Protein AF-A0A1J3IYN7-F1 (afdb_monomer_lite)

InterPro domains:
  IPR004938 Xyloglucan fucosyltransferase [PF03254] (1-42)
  IPR004938 Xyloglucan fucosyltransferase [PTHR31889] (1-72)

pLDDT: mean 87.56, std 8.32, range [57.44, 95.0]

Secondary structure (DSSP, 8-state):
-GGGT--PEEEPPPBTTBPPSS-EEE-SSSPPPBSS--SB-SSS-B---GGGTSTTEE--TTSSS-SBEE-S--

Radius of gyration: 13.86 Å; chains: 1; bounding box: 29×30×36 Å

Sequence (74 aa):
HSLGGLKPWLLYQPNDHTAPDPPCVRSTSMDPCHLTPPSHGCDDDWGTNSGKVLPFVKHCEDRDNDGLKLFDEL

Organism: Noccaea caerulescens (NCBI:txid107243)

Foldseek 3Di:
DQVVQDFDWAAADDDPPDQDVVRTDTHQGSWDFAQDDAQDDPDPDGRDLPQPPDPQWHAGPRDDRGTITGGPDD

Structure (mmCIF, N/CA/C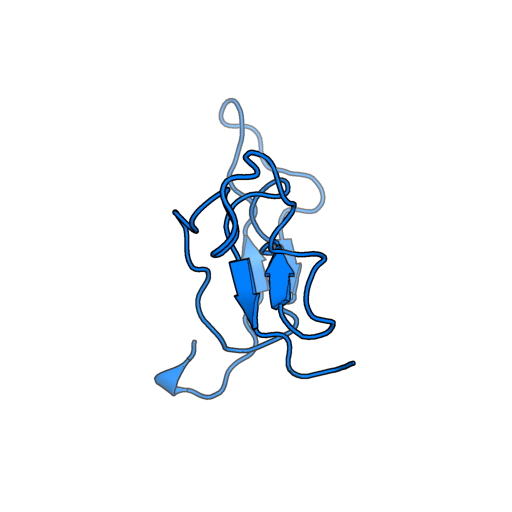/O backbone):
data_AF-A0A1J3IYN7-F1
#
_entry.id   AF-A0A1J3IYN7-F1
#
loop_
_atom_site.group_PDB
_atom_site.id
_atom_site.type_symbol
_atom_site.label_atom_id
_atom_site.label_alt_id
_atom_site.label_comp_id
_atom_site.label_asym_id
_atom_site.label_entity_id
_atom_site.label_seq_id
_atom_site.pdbx_PDB_ins_code
_atom_site.Cartn_x
_atom_site.Cartn_y
_atom_site.Cartn_z
_atom_site.occupancy
_atom_site.B_iso_or_equiv
_atom_site.auth_seq_id
_atom_site.auth_comp_id
_atom_site.auth_asym_id
_atom_site.auth_atom_id
_atom_site.pdbx_PDB_model_num
ATOM 1 N N . HIS A 1 1 ? -5.245 -11.690 6.873 1.00 82.06 1 HIS A N 1
ATOM 2 C CA . HIS A 1 1 ? -6.439 -11.449 6.026 1.00 82.06 1 HIS A CA 1
ATOM 3 C C . HIS A 1 1 ? -6.505 -12.445 4.872 1.00 82.06 1 HIS A C 1
ATOM 5 O O . HIS A 1 1 ? -7.545 -13.071 4.723 1.00 82.06 1 HIS A O 1
ATOM 11 N N . SER A 1 2 ? -5.399 -12.678 4.152 1.00 88.12 2 SER A N 1
ATOM 12 C CA . SER A 1 2 ? -5.348 -13.596 2.999 1.00 88.12 2 SER A CA 1
ATOM 13 C C . SER A 1 2 ? -5.886 -15.020 3.268 1.00 88.12 2 SER A C 1
ATOM 15 O O . SER A 1 2 ? -6.844 -15.423 2.623 1.00 88.12 2 SER A O 1
ATOM 17 N N . LEU A 1 3 ? -5.401 -15.748 4.288 1.00 94.25 3 LEU A N 1
ATOM 18 C CA . LEU A 1 3 ? -5.902 -17.110 4.590 1.00 94.25 3 LEU A CA 1
ATOM 19 C C . LEU A 1 3 ? -7.402 -17.183 4.939 1.00 94.25 3 LEU A C 1
ATOM 21 O O . LEU A 1 3 ? -8.003 -18.244 4.829 1.00 94.25 3 LEU A O 1
ATOM 25 N N . GLY A 1 4 ? -8.002 -16.074 5.375 1.00 94.38 4 GLY A N 1
ATOM 26 C CA . GLY A 1 4 ? -9.430 -15.997 5.683 1.00 94.38 4 GLY A CA 1
ATOM 27 C C . GLY A 1 4 ? -10.289 -15.494 4.522 1.00 94.38 4 GLY A C 1
ATOM 28 O O . GLY A 1 4 ? -11.487 -15.319 4.715 1.00 94.38 4 G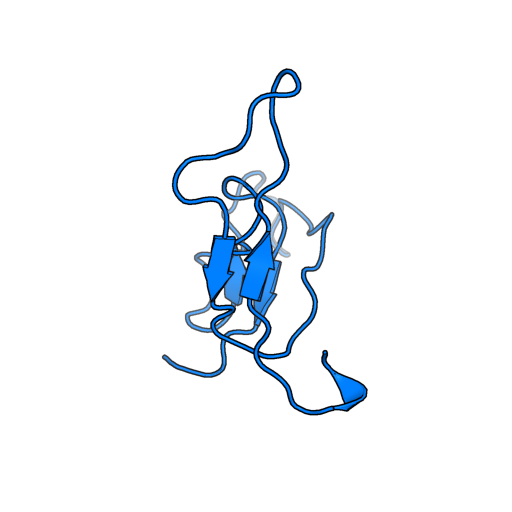LY A O 1
ATOM 29 N N . GLY A 1 5 ? -9.696 -15.189 3.362 1.00 92.56 5 GLY A N 1
ATOM 30 C CA . GLY A 1 5 ? -10.415 -14.597 2.230 1.00 92.56 5 GLY A CA 1
ATOM 31 C C . GLY A 1 5 ? -11.008 -13.215 2.529 1.00 92.56 5 GLY A C 1
ATOM 32 O O . GLY A 1 5 ? -12.035 -12.842 1.970 1.00 92.56 5 GLY A O 1
ATOM 33 N N . LEU A 1 6 ? -10.415 -12.470 3.469 1.00 94.12 6 LEU A N 1
ATOM 34 C CA . LEU A 1 6 ? -10.970 -11.204 3.951 1.00 94.12 6 LEU A CA 1
ATOM 35 C C . LEU A 1 6 ? -10.324 -10.010 3.247 1.00 94.12 6 LEU A C 1
ATOM 37 O O . LEU A 1 6 ? -9.099 -9.945 3.153 1.00 94.12 6 LEU A O 1
ATOM 41 N N . LYS A 1 7 ? -11.147 -9.023 2.874 1.00 94.31 7 LYS A N 1
ATOM 42 C CA . LYS A 1 7 ? -10.724 -7.670 2.474 1.00 94.31 7 LYS A CA 1
ATOM 43 C C . LYS A 1 7 ? -10.703 -6.758 3.711 1.00 94.31 7 LYS A C 1
ATOM 45 O O . LYS A 1 7 ? -11.777 -6.313 4.133 1.00 94.31 7 LYS A O 1
ATOM 50 N N . PRO A 1 8 ? -9.540 -6.548 4.358 1.00 94.25 8 PRO A N 1
ATOM 51 C CA . PRO A 1 8 ? -9.465 -5.845 5.637 1.00 94.25 8 PRO A CA 1
ATOM 52 C C . PRO A 1 8 ? -9.710 -4.339 5.494 1.00 94.25 8 PRO A C 1
ATOM 54 O O . PRO A 1 8 ? -9.587 -3.771 4.411 1.00 94.25 8 PRO A O 1
ATOM 57 N N . TRP A 1 9 ? -9.989 -3.690 6.622 1.00 94.88 9 TRP A N 1
ATOM 58 C CA . TRP A 1 9 ? -9.745 -2.259 6.788 1.00 94.88 9 TRP A CA 1
ATOM 59 C C . TRP A 1 9 ? -8.291 -2.068 7.222 1.00 94.88 9 TRP A C 1
ATOM 61 O O . TRP A 1 9 ? -7.869 -2.642 8.227 1.00 94.88 9 TRP A O 1
ATOM 71 N N . LEU A 1 10 ? -7.528 -1.317 6.436 1.00 93.69 10 LEU A N 1
ATOM 72 C CA . LEU A 1 10 ? -6.118 -1.022 6.652 1.00 93.69 10 LEU A CA 1
ATOM 73 C C . LEU A 1 10 ? -6.007 0.311 7.385 1.00 93.69 10 LEU A C 1
ATOM 75 O O . L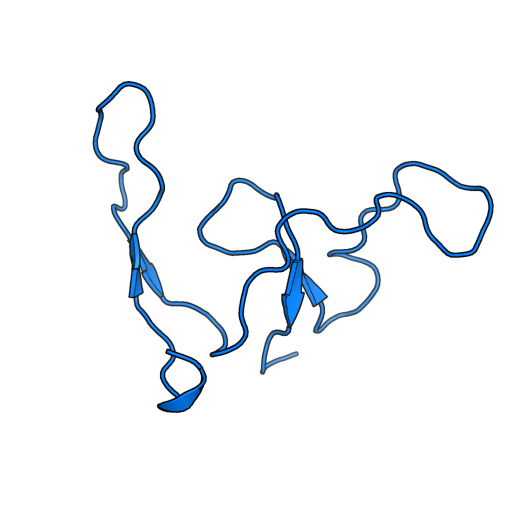EU A 1 10 ? -6.580 1.301 6.939 1.00 93.69 10 LEU A O 1
ATOM 79 N N . LEU A 1 11 ? -5.300 0.330 8.511 1.00 93.69 11 LEU A N 1
ATOM 80 C CA . LEU A 1 11 ? -4.957 1.573 9.196 1.00 93.69 11 LEU A CA 1
ATOM 81 C C . LEU A 1 11 ? -3.786 2.225 8.466 1.00 93.69 11 LEU A C 1
ATOM 83 O O . LEU A 1 11 ? -2.785 1.556 8.210 1.00 93.69 11 LEU A O 1
ATOM 87 N N . TYR A 1 12 ? -3.900 3.516 8.173 1.00 91.75 12 TYR A N 1
ATOM 88 C CA . TYR A 1 12 ? -2.782 4.270 7.619 1.00 91.75 12 TYR A CA 1
ATOM 89 C C . TYR A 1 12 ? -1.649 4.384 8.637 1.00 91.75 12 TYR A C 1
ATOM 91 O O . TYR A 1 12 ? -1.883 4.490 9.845 1.00 91.75 12 TYR A O 1
ATOM 99 N N . GLN A 1 13 ? -0.411 4.383 8.144 1.00 89.25 13 GLN A N 1
ATOM 100 C CA . GLN A 1 13 ? 0.751 4.620 8.989 1.00 89.25 13 GLN A CA 1
ATOM 101 C C . GLN A 1 13 ? 0.700 6.051 9.565 1.00 89.25 13 GLN A C 1
ATOM 103 O O . GLN A 1 13 ? 0.606 7.008 8.797 1.00 89.25 13 GLN A O 1
ATOM 108 N N . PRO A 1 14 ? 0.774 6.232 10.898 1.00 91.12 14 PRO A N 1
ATOM 109 C CA . PRO A 1 14 ? 0.874 7.559 11.495 1.00 91.12 14 PRO A CA 1
ATOM 110 C C . PRO A 1 14 ? 2.197 8.238 11.128 1.00 91.12 14 PRO A C 1
ATOM 112 O O . PRO A 1 14 ? 3.262 7.633 11.272 1.00 91.12 14 PRO A O 1
ATOM 115 N N . ASN A 1 15 ? 2.129 9.511 10.743 1.00 89.56 15 ASN A N 1
ATOM 116 C CA . ASN A 1 15 ? 3.292 10.383 10.569 1.00 89.56 15 ASN A CA 1
ATOM 117 C C . ASN A 1 15 ? 3.387 11.330 11.772 1.00 89.56 15 ASN A C 1
ATOM 119 O O . ASN A 1 15 ? 2.366 11.820 12.252 1.00 89.56 15 ASN A O 1
ATOM 123 N N . ASP A 1 16 ? 4.595 11.540 12.303 1.00 93.56 16 ASP A N 1
ATOM 124 C CA . ASP A 1 16 ? 4.855 12.431 13.449 1.00 93.56 16 ASP A CA 1
ATOM 125 C C . ASP A 1 16 ? 3.924 12.193 14.654 1.00 93.56 16 ASP A C 1
ATOM 127 O O . ASP A 1 16 ? 3.428 13.122 15.292 1.00 93.56 16 ASP A O 1
ATOM 131 N N . HIS A 1 17 ? 3.645 10.915 14.940 1.00 92.56 17 HIS A N 1
ATOM 132 C CA . HIS A 1 17 ? 2.743 10.463 16.011 1.00 92.56 17 HIS A CA 1
ATOM 133 C C . HIS A 1 17 ? 1.322 11.054 15.932 1.00 92.56 17 HIS A C 1
ATOM 135 O O . HIS A 1 17 ? 0.587 11.055 16.921 1.00 92.56 17 HIS A O 1
ATOM 141 N N . THR A 1 18 ? 0.920 11.530 14.756 1.00 95.00 18 THR A N 1
ATOM 142 C CA . THR A 1 18 ? -0.397 12.107 14.500 1.00 95.00 18 THR A CA 1
ATOM 143 C C . THR A 1 18 ? -1.250 11.099 13.738 1.00 95.00 18 THR A C 1
ATOM 145 O O . THR A 1 18 ? -0.788 10.467 12.786 1.00 95.00 18 THR A O 1
ATOM 148 N N . ALA A 1 19 ? -2.496 10.914 14.180 1.00 92.81 19 ALA A N 1
ATOM 149 C CA . ALA A 1 19 ? -3.435 10.018 13.515 1.00 92.81 19 ALA A CA 1
ATOM 150 C C . ALA A 1 19 ? -3.795 10.567 12.119 1.00 92.81 19 ALA A C 1
ATOM 152 O O . ALA A 1 19 ? -4.184 11.734 12.029 1.00 92.81 19 ALA A O 1
ATOM 153 N N . PRO A 1 20 ? -3.689 9.757 11.050 1.00 92.00 20 PRO A N 1
ATOM 154 C CA . PRO A 1 20 ? -4.138 10.153 9.717 1.00 92.00 20 PRO A CA 1
ATOM 155 C C . PRO A 1 20 ? -5.650 10.421 9.677 1.00 92.00 20 PRO A C 1
ATOM 157 O O . PRO A 1 20 ? -6.409 9.809 10.433 1.00 92.00 20 PRO A O 1
ATOM 160 N N . ASP A 1 21 ? -6.086 11.303 8.775 1.00 93.00 21 ASP A N 1
ATOM 161 C CA . ASP A 1 21 ? -7.501 11.563 8.486 1.00 93.00 21 ASP A CA 1
ATOM 162 C C . ASP A 1 21 ? -7.762 11.408 6.972 1.00 93.00 21 ASP A C 1
ATOM 164 O O . ASP A 1 21 ? -7.266 12.223 6.189 1.00 93.00 21 ASP A O 1
ATOM 168 N N . PRO A 1 22 ? -8.490 10.364 6.525 1.00 93.50 22 PRO A N 1
ATOM 169 C CA . PRO A 1 22 ? -9.121 9.319 7.335 1.00 93.50 22 PRO A CA 1
ATOM 170 C C . PRO A 1 22 ? -8.094 8.367 7.984 1.00 93.50 22 PRO A C 1
ATOM 172 O O . PRO A 1 22 ? -7.012 8.163 7.439 1.00 93.50 22 PRO A O 1
ATOM 175 N N . PRO A 1 23 ? -8.424 7.715 9.116 1.00 93.25 23 PRO A N 1
ATOM 176 C CA . PRO A 1 23 ? -7.486 6.834 9.823 1.00 93.25 23 PRO A CA 1
ATOM 177 C C . PRO A 1 23 ? -7.305 5.470 9.149 1.00 93.25 23 PRO A C 1
ATOM 179 O O . PRO A 1 23 ? -6.343 4.755 9.433 1.00 93.25 23 PRO A O 1
ATOM 182 N N . CYS A 1 24 ? -8.241 5.070 8.289 1.00 94.31 24 CYS A N 1
ATOM 183 C CA . CYS A 1 24 ? -8.212 3.780 7.623 1.00 94.31 24 CYS A CA 1
ATOM 184 C C . CYS A 1 24 ? -8.880 3.810 6.250 1.00 94.31 24 CYS A C 1
ATOM 186 O O . CYS A 1 24 ? -9.694 4.682 5.941 1.00 94.31 24 CYS A O 1
ATOM 188 N N . VAL A 1 25 ? -8.556 2.802 5.449 1.00 93.38 25 VAL A N 1
ATOM 189 C CA . VAL A 1 25 ? -9.105 2.571 4.113 1.00 93.38 25 VAL A CA 1
ATOM 190 C C . VAL A 1 25 ? -9.477 1.103 3.960 1.00 93.38 25 VAL A C 1
ATOM 192 O O . VAL A 1 25 ? -8.855 0.222 4.555 1.00 93.38 25 VAL A O 1
ATOM 195 N N . ARG A 1 26 ? -10.521 0.802 3.187 1.00 93.81 26 ARG A N 1
ATOM 196 C CA . ARG A 1 26 ? -10.873 -0.590 2.897 1.00 93.81 26 ARG A CA 1
ATOM 197 C C . ARG A 1 26 ? -9.989 -1.117 1.774 1.00 93.81 26 ARG A C 1
ATOM 199 O O . ARG A 1 26 ? -9.938 -0.516 0.709 1.00 93.81 26 ARG A O 1
ATOM 206 N N . SER A 1 27 ? -9.341 -2.256 2.005 1.00 93.56 27 SER A N 1
ATOM 207 C CA . SER A 1 27 ? -8.532 -2.934 0.992 1.00 93.56 27 SER A CA 1
ATOM 208 C C . SER A 1 27 ? -9.397 -3.396 -0.179 1.00 93.56 27 SER A C 1
ATOM 210 O O . SER A 1 27 ? -10.456 -4.002 0.023 1.00 93.56 27 SER A O 1
ATOM 212 N N . THR A 1 28 ? -8.918 -3.162 -1.398 1.00 92.31 28 THR A N 1
ATOM 213 C CA . THR A 1 28 ? -9.607 -3.524 -2.645 1.00 92.31 28 THR A CA 1
ATOM 214 C C . THR A 1 28 ? -9.568 -5.029 -2.904 1.00 92.31 28 THR A C 1
ATOM 216 O O . THR A 1 28 ? -10.510 -5.594 -3.457 1.00 92.31 28 THR A O 1
ATOM 219 N N . SER A 1 29 ? -8.513 -5.699 -2.442 1.00 93.81 29 SER A N 1
ATOM 220 C CA . SER A 1 29 ? -8.296 -7.145 -2.557 1.00 93.81 29 SER A CA 1
ATOM 221 C C . SER A 1 29 ? -7.818 -7.755 -1.238 1.00 93.81 29 SER A C 1
ATOM 223 O O . SER A 1 29 ? -7.546 -7.051 -0.260 1.00 93.81 29 SER A O 1
ATOM 225 N N . MET A 1 30 ? -7.750 -9.084 -1.189 1.00 94.25 30 MET A N 1
ATOM 226 C CA . MET A 1 30 ? -7.208 -9.829 -0.042 1.00 94.25 30 MET A CA 1
ATOM 227 C C . MET A 1 30 ? -5.689 -10.053 -0.115 1.00 94.25 30 MET A C 1
ATOM 229 O O . MET A 1 30 ? -5.103 -10.564 0.849 1.00 94.25 30 MET A O 1
ATOM 233 N N . ASP A 1 31 ? -5.072 -9.708 -1.247 1.00 93.31 31 ASP A N 1
ATOM 234 C CA . ASP A 1 31 ? -3.656 -9.938 -1.509 1.00 93.31 31 ASP A CA 1
ATOM 235 C C . ASP A 1 31 ? -2.744 -9.098 -0.601 1.00 93.31 31 ASP A C 1
ATOM 237 O O . ASP A 1 31 ? -3.118 -8.012 -0.152 1.00 93.31 31 ASP A O 1
ATOM 241 N N . PRO A 1 32 ? -1.540 -9.594 -0.278 1.00 92.50 32 PRO A N 1
ATOM 242 C CA . PRO A 1 32 ? -0.555 -8.824 0.469 1.00 92.50 32 PRO A CA 1
ATOM 243 C C . PRO A 1 32 ? 0.115 -7.750 -0.404 1.00 92.50 32 PRO A C 1
ATOM 245 O O . PRO A 1 32 ? 0.266 -7.915 -1.614 1.00 92.50 32 PRO A O 1
ATOM 248 N N . CYS A 1 33 ? 0.589 -6.675 0.230 1.00 92.62 33 CYS A N 1
ATOM 249 C CA . CYS A 1 33 ? 1.441 -5.679 -0.417 1.00 92.62 33 CYS A CA 1
ATOM 250 C C . CYS A 1 33 ? 2.882 -6.202 -0.562 1.00 92.62 33 CYS A C 1
ATOM 252 O O . CYS A 1 33 ? 3.518 -6.583 0.423 1.00 92.62 33 CYS A O 1
ATOM 254 N N . HIS A 1 34 ? 3.425 -6.187 -1.778 1.00 93.19 34 HIS A N 1
ATOM 255 C CA . HIS A 1 34 ? 4.847 -6.386 -2.035 1.00 93.19 34 HIS A CA 1
ATOM 256 C C . HIS A 1 34 ? 5.583 -5.068 -1.779 1.00 93.19 34 HIS A C 1
ATOM 258 O O . HIS A 1 34 ? 5.519 -4.158 -2.599 1.00 93.19 34 HIS A O 1
ATOM 264 N N . LEU A 1 35 ? 6.262 -4.969 -0.633 1.00 90.75 35 LEU A N 1
ATOM 265 C CA . LEU A 1 35 ? 6.819 -3.710 -0.116 1.00 90.75 35 LEU A CA 1
ATOM 266 C C . LEU A 1 35 ? 8.016 -3.160 -0.902 1.00 90.75 35 LEU A C 1
ATOM 268 O O . LEU A 1 35 ? 8.234 -1.958 -0.897 1.00 90.75 35 LEU A O 1
ATOM 272 N N . THR A 1 36 ? 8.806 -4.016 -1.551 1.00 89.38 36 THR A N 1
ATOM 273 C CA . THR A 1 36 ? 10.035 -3.611 -2.258 1.00 89.38 36 THR A CA 1
ATOM 274 C C . THR A 1 36 ? 10.036 -4.134 -3.694 1.00 89.38 36 THR A C 1
ATOM 276 O O . THR A 1 36 ? 10.862 -4.983 -4.045 1.00 89.38 36 THR A O 1
ATOM 279 N N . PRO A 1 37 ? 9.081 -3.689 -4.527 1.00 87.06 37 PRO A N 1
ATOM 280 C CA . PRO A 1 37 ? 8.999 -4.112 -5.911 1.00 87.06 37 PRO A CA 1
ATOM 281 C 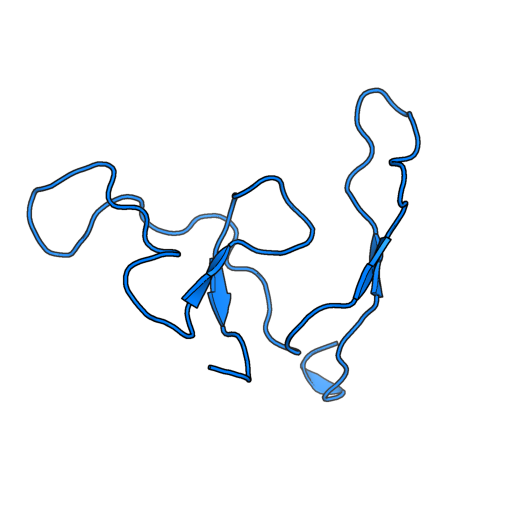C . PRO A 1 37 ? 10.164 -3.513 -6.715 1.00 87.06 37 PRO A C 1
ATOM 283 O O . PRO A 1 37 ? 10.626 -2.409 -6.411 1.00 87.06 37 PRO A O 1
ATOM 286 N N . PRO A 1 38 ? 10.640 -4.201 -7.763 1.00 82.06 38 PRO A N 1
ATOM 287 C CA . PRO A 1 38 ? 11.622 -3.625 -8.668 1.00 82.06 38 PRO A CA 1
ATOM 288 C C . PRO A 1 38 ? 11.050 -2.383 -9.372 1.00 82.06 38 PRO A C 1
ATOM 290 O O . PRO A 1 38 ? 9.889 -2.351 -9.789 1.00 82.06 38 PRO A O 1
ATOM 293 N N . SER A 1 39 ? 11.895 -1.361 -9.504 1.00 76.38 39 SER A N 1
ATOM 294 C CA . SER A 1 39 ? 11.602 -0.081 -10.167 1.00 76.38 39 SER A CA 1
ATOM 295 C C . SER A 1 39 ? 12.011 -0.042 -11.647 1.00 76.38 39 SER A C 1
ATOM 297 O O . SER A 1 39 ? 12.003 1.022 -12.269 1.00 76.38 39 SER A O 1
ATOM 299 N N . HIS A 1 40 ? 12.391 -1.191 -12.203 1.00 77.06 40 HIS A N 1
ATOM 300 C CA . HIS A 1 40 ? 12.792 -1.373 -13.594 1.00 77.06 40 HIS A CA 1
ATOM 301 C C . HIS A 1 40 ? 11.962 -2.488 -14.232 1.00 77.06 40 HIS A C 1
ATOM 303 O O . HIS A 1 40 ? 11.523 -3.425 -13.555 1.00 77.06 40 HIS A O 1
ATOM 309 N N . GLY A 1 41 ? 11.732 -2.350 -15.537 1.00 73.75 41 GLY A N 1
ATOM 310 C CA . GLY A 1 41 ? 11.186 -3.424 -16.358 1.00 73.75 41 GLY A CA 1
ATOM 311 C C . GLY A 1 41 ? 12.242 -4.490 -16.660 1.00 73.75 41 GLY A C 1
ATOM 312 O O . GLY A 1 41 ? 13.340 -4.481 -16.113 1.00 73.75 41 GLY A O 1
ATOM 313 N N . CYS A 1 42 ? 11.911 -5.425 -17.550 1.00 79.25 42 CYS A N 1
ATOM 314 C CA . CYS A 1 42 ? 12.910 -6.345 -18.100 1.00 79.25 42 CYS A CA 1
ATOM 315 C C . CYS A 1 42 ? 13.856 -5.653 -19.099 1.00 79.25 42 CYS A C 1
ATOM 317 O O . CYS A 1 42 ? 14.946 -6.161 -19.345 1.00 79.25 42 CYS A O 1
ATOM 319 N N . ASP A 1 43 ? 13.431 -4.521 -19.665 1.00 77.00 43 ASP A N 1
ATOM 320 C CA . ASP A 1 43 ? 14.260 -3.637 -20.480 1.00 77.00 43 ASP A CA 1
ATOM 321 C C . ASP A 1 43 ? 15.133 -2.736 -19.590 1.00 77.00 43 ASP A C 1
ATOM 323 O O . ASP A 1 43 ? 14.812 -2.498 -18.426 1.00 77.00 43 ASP A O 1
ATOM 327 N N . ASP A 1 44 ? 16.215 -2.194 -20.151 1.00 68.44 44 ASP A N 1
ATOM 328 C CA . ASP A 1 44 ? 17.232 -1.390 -19.446 1.00 68.44 44 ASP A CA 1
ATOM 329 C C . ASP A 1 44 ? 16.754 0.041 -19.088 1.00 68.44 44 ASP A C 1
ATOM 331 O O . ASP A 1 44 ? 17.550 0.974 -18.989 1.00 68.44 44 ASP A O 1
ATOM 335 N N . ASP A 1 45 ? 15.437 0.236 -18.936 1.00 73.31 45 ASP A N 1
ATOM 336 C CA . ASP A 1 45 ? 14.821 1.519 -18.595 1.00 73.31 45 ASP A CA 1
ATOM 337 C C . ASP A 1 45 ? 14.431 1.570 -17.112 1.00 73.31 45 ASP A C 1
ATOM 339 O O . ASP A 1 45 ? 13.648 0.764 -16.588 1.00 73.31 45 ASP A O 1
ATOM 343 N N . TRP A 1 46 ? 15.002 2.551 -16.419 1.00 69.38 46 TRP A N 1
ATOM 344 C CA . TRP A 1 46 ? 14.850 2.735 -14.984 1.00 69.38 46 TRP A CA 1
ATOM 345 C C . TRP A 1 46 ? 13.755 3.759 -14.689 1.00 69.38 46 TRP A C 1
ATOM 347 O O . TRP A 1 46 ? 13.676 4.802 -15.332 1.00 69.38 46 TRP A O 1
ATOM 357 N N . GLY A 1 47 ? 12.936 3.515 -13.661 1.00 70.50 47 GLY A N 1
ATOM 358 C CA . GLY A 1 47 ? 11.885 4.458 -13.252 1.00 70.50 47 GLY A CA 1
ATOM 359 C C . GLY A 1 47 ? 10.520 4.207 -13.895 1.00 70.50 47 GLY A C 1
ATOM 360 O O . GLY A 1 47 ? 9.639 5.067 -13.832 1.00 70.50 47 GLY A O 1
ATOM 361 N N . THR A 1 48 ? 10.306 3.018 -14.462 1.00 78.12 48 THR A N 1
ATOM 362 C CA . THR A 1 48 ? 8.972 2.585 -14.889 1.00 78.12 48 THR A CA 1
ATOM 363 C C . THR A 1 48 ? 8.056 2.461 -13.669 1.00 78.12 48 THR A C 1
ATOM 365 O O . THR A 1 48 ? 8.380 1.783 -12.694 1.00 78.12 48 THR A O 1
ATOM 368 N N . ASN A 1 49 ? 6.876 3.091 -13.711 1.00 83.88 49 ASN A N 1
ATOM 369 C CA . ASN A 1 49 ? 5.864 2.883 -12.677 1.00 83.88 49 ASN A CA 1
ATOM 370 C C . ASN A 1 49 ? 5.187 1.519 -12.885 1.00 83.88 49 ASN A C 1
ATOM 372 O O . ASN A 1 49 ? 4.203 1.396 -13.620 1.00 83.88 49 ASN A O 1
ATOM 376 N N . SER A 1 50 ? 5.705 0.507 -12.194 1.00 84.88 50 SER A N 1
ATOM 377 C CA . SER A 1 50 ? 5.210 -0.872 -12.219 1.00 84.88 50 SER A CA 1
ATOM 378 C C . SER A 1 50 ? 3.725 -1.009 -11.836 1.00 84.88 50 SER A C 1
ATOM 380 O O . SER A 1 50 ? 3.053 -1.917 -12.317 1.00 84.88 50 SER A O 1
ATOM 382 N N . GLY A 1 51 ? 3.170 -0.077 -11.050 1.00 86.88 51 GLY A N 1
ATOM 383 C CA . GLY A 1 51 ? 1.745 -0.022 -10.684 1.00 86.88 51 GLY A CA 1
ATOM 384 C C . GLY A 1 51 ? 0.824 0.554 -11.766 1.00 86.88 51 GLY A C 1
ATOM 385 O O . GLY A 1 51 ? -0.375 0.726 -11.540 1.00 86.88 51 GLY A O 1
ATOM 386 N N . LYS A 1 52 ? 1.372 0.898 -12.937 1.00 87.06 52 LYS A N 1
ATOM 387 C CA . LYS A 1 52 ? 0.622 1.383 -14.107 1.00 87.06 52 LYS A CA 1
ATOM 388 C C . LYS A 1 52 ? 0.788 0.502 -15.346 1.00 87.06 52 LYS A C 1
ATOM 390 O O . LYS A 1 52 ? 0.118 0.756 -16.341 1.00 87.06 52 LYS A O 1
ATOM 395 N N . VAL A 1 53 ? 1.652 -0.514 -15.293 1.00 87.00 53 VAL A N 1
ATOM 396 C CA . VAL A 1 53 ? 1.935 -1.396 -16.439 1.00 87.00 53 VAL A CA 1
ATOM 397 C C . VAL A 1 53 ? 0.756 -2.323 -16.723 1.00 87.00 53 VAL A C 1
ATOM 399 O O . VAL A 1 53 ? 0.356 -2.489 -17.872 1.00 87.00 53 VAL A O 1
ATOM 402 N N . LEU A 1 54 ? 0.184 -2.913 -15.673 1.00 88.50 54 LEU A N 1
ATOM 403 C CA . LEU A 1 54 ? -0.934 -3.844 -15.773 1.00 88.50 54 LEU A CA 1
ATOM 404 C C . LEU A 1 54 ? -2.153 -3.279 -15.039 1.00 88.50 54 LEU A C 1
ATOM 406 O O . LEU A 1 54 ? -2.005 -2.633 -14.002 1.00 88.50 54 LEU A O 1
ATOM 410 N N . PRO A 1 55 ? -3.375 -3.531 -15.533 1.00 90.56 55 PRO A N 1
ATOM 411 C CA . PRO A 1 55 ? -4.580 -2.978 -14.924 1.00 90.56 55 PRO A CA 1
ATOM 412 C C . PRO A 1 55 ? -4.832 -3.514 -13.507 1.00 90.56 55 PRO A C 1
ATOM 414 O O . PRO A 1 55 ? -5.278 -2.754 -12.656 1.00 90.56 55 PRO A O 1
ATOM 417 N N . PHE A 1 56 ? -4.476 -4.772 -13.240 1.00 92.12 56 PHE A N 1
ATOM 418 C CA . PHE A 1 56 ? -4.679 -5.450 -11.954 1.00 92.12 56 PHE A CA 1
ATOM 419 C C . PHE A 1 56 ? -3.486 -5.336 -10.992 1.00 92.12 56 PHE A C 1
ATOM 421 O O . PHE A 1 56 ? -3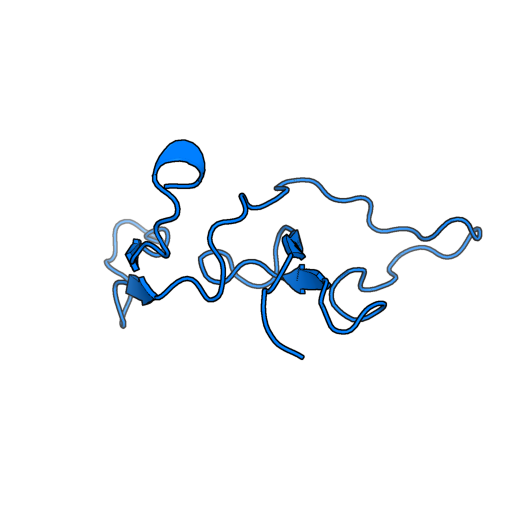.549 -5.870 -9.891 1.00 92.12 56 PHE A O 1
ATOM 428 N N . VAL A 1 57 ? -2.396 -4.667 -11.383 1.00 92.12 57 VAL A N 1
ATOM 429 C CA . VAL A 1 57 ? -1.257 -4.384 -10.497 1.00 92.12 57 VAL A CA 1
ATOM 430 C C . VAL A 1 57 ? -1.302 -2.907 -10.151 1.00 92.12 57 VAL A C 1
ATOM 432 O O . VAL A 1 57 ? -1.096 -2.067 -11.023 1.00 92.12 57 VAL A O 1
ATOM 435 N N . LYS A 1 58 ? -1.576 -2.584 -8.889 1.00 92.12 58 LYS A N 1
ATOM 436 C CA . LYS A 1 58 ? -1.663 -1.203 -8.399 1.00 92.12 58 LYS A CA 1
ATOM 437 C C . LYS A 1 58 ? -0.748 -1.004 -7.201 1.00 92.12 58 LYS A C 1
ATOM 439 O O . LYS A 1 58 ? -0.310 -1.968 -6.575 1.00 92.12 58 LYS A O 1
ATOM 444 N N . HIS A 1 59 ? -0.473 0.253 -6.873 1.00 92.81 59 HIS A N 1
ATOM 445 C CA . HIS A 1 59 ? 0.133 0.587 -5.589 1.00 92.81 59 HIS A CA 1
ATOM 446 C C . HIS A 1 59 ? -0.799 0.214 -4.431 1.00 92.81 59 HIS A C 1
ATOM 448 O O . HIS A 1 59 ? -2.021 0.164 -4.591 1.00 92.81 59 HIS A O 1
ATOM 454 N N . CYS A 1 60 ? -0.203 -0.078 -3.279 1.00 93.00 60 CYS A N 1
ATOM 455 C CA . CYS A 1 60 ? -0.933 -0.455 -2.075 1.00 93.00 60 CYS A CA 1
ATOM 456 C C . CYS A 1 60 ? -1.697 0.750 -1.504 1.00 93.00 60 CYS A C 1
ATOM 458 O O . CYS A 1 60 ? -1.262 1.890 -1.641 1.00 93.00 60 CYS A O 1
ATOM 460 N N . GLU A 1 61 ? -2.853 0.513 -0.886 1.00 92.31 61 GLU A N 1
ATOM 461 C CA . GLU A 1 61 ? -3.751 1.577 -0.425 1.00 92.31 61 GLU A CA 1
ATOM 462 C C . GLU A 1 61 ? -3.291 2.224 0.879 1.00 92.31 61 GLU A C 1
ATOM 464 O O . GLU A 1 61 ? -3.701 3.345 1.154 1.00 92.31 61 GLU A O 1
ATOM 469 N N . ASP A 1 62 ? -2.493 1.521 1.685 1.00 86.62 62 ASP A N 1
ATOM 470 C CA . ASP A 1 62 ? -2.067 1.901 3.036 1.00 86.62 62 ASP A CA 1
ATOM 471 C C . ASP A 1 62 ? -0.728 2.649 3.083 1.00 86.62 62 ASP A C 1
ATOM 473 O O . ASP A 1 62 ? -0.266 3.037 4.159 1.00 86.62 62 ASP A O 1
ATOM 477 N N . ARG A 1 63 ? -0.109 2.870 1.920 1.00 79.81 63 ARG A N 1
ATOM 478 C CA . ARG A 1 63 ? 1.215 3.478 1.785 1.00 79.81 63 ARG A CA 1
ATOM 479 C C . ARG A 1 63 ? 1.211 4.439 0.599 1.00 79.81 63 ARG A C 1
ATOM 481 O O . ARG A 1 63 ? 0.693 4.095 -0.456 1.00 79.81 63 ARG A O 1
ATOM 488 N N . ASP A 1 64 ? 1.790 5.628 0.759 1.00 75.75 64 ASP A N 1
ATOM 489 C CA . ASP A 1 64 ? 1.750 6.718 -0.231 1.00 75.75 64 ASP A CA 1
ATOM 490 C C . ASP A 1 64 ? 2.467 6.373 -1.558 1.00 75.75 64 ASP A C 1
ATOM 492 O O . ASP A 1 64 ? 3.574 6.832 -1.831 1.00 75.75 64 ASP A O 1
ATOM 496 N N . ASN A 1 65 ? 1.813 5.587 -2.422 1.00 69.88 65 ASN A N 1
ATOM 497 C CA . ASN A 1 65 ? 2.319 5.095 -3.713 1.00 69.88 65 ASN A CA 1
ATOM 498 C C . ASN A 1 65 ? 3.595 4.237 -3.623 1.00 69.88 65 ASN A C 1
ATOM 500 O O . ASN A 1 65 ? 4.406 4.224 -4.550 1.00 69.88 65 ASN A O 1
ATOM 504 N N . ASP A 1 66 ? 3.757 3.505 -2.524 1.00 82.56 66 ASP A N 1
ATOM 505 C CA . ASP A 1 66 ? 4.860 2.566 -2.318 1.00 82.56 66 ASP A CA 1
ATOM 506 C C . ASP A 1 66 ? 4.338 1.123 -2.290 1.00 82.56 66 ASP A C 1
ATOM 508 O O . ASP A 1 66 ? 3.191 0.853 -1.919 1.00 82.56 66 ASP A O 1
ATOM 512 N N . GLY A 1 67 ? 5.180 0.189 -2.718 1.00 91.75 67 GLY A N 1
ATOM 513 C CA . GLY A 1 67 ? 4.803 -1.206 -2.906 1.00 91.75 67 GLY A CA 1
ATOM 514 C C . GLY A 1 67 ? 3.815 -1.451 -4.055 1.00 91.75 67 GLY A C 1
ATOM 515 O O . GLY A 1 67 ? 3.336 -0.529 -4.721 1.00 91.75 67 GLY A O 1
ATOM 516 N N . LEU A 1 68 ? 3.533 -2.729 -4.314 1.00 93.50 68 LEU A N 1
ATOM 517 C CA . LEU A 1 68 ? 2.557 -3.178 -5.312 1.00 93.50 68 LEU A CA 1
ATOM 518 C C . LEU A 1 68 ? 1.672 -4.290 -4.766 1.00 93.50 68 LEU A C 1
ATOM 520 O O . LEU A 1 68 ? 2.122 -5.130 -3.989 1.00 93.50 68 LEU A O 1
ATOM 524 N N . LYS A 1 69 ? 0.429 -4.338 -5.235 1.00 93.94 69 LYS A N 1
ATOM 525 C CA . LYS A 1 69 ? -0.546 -5.370 -4.890 1.00 93.94 69 LYS A CA 1
ATOM 526 C C . LYS A 1 69 ? -1.426 -5.720 -6.091 1.00 93.94 69 LYS A C 1
ATOM 528 O O . LYS A 1 69 ? -1.662 -4.887 -6.968 1.00 93.94 69 LYS A O 1
ATOM 533 N N . LEU A 1 70 ? -1.913 -6.959 -6.110 1.00 94.25 70 LEU A N 1
ATOM 534 C CA . LEU A 1 70 ? -2.925 -7.428 -7.053 1.00 94.25 70 LEU A CA 1
ATOM 535 C C . LEU A 1 70 ? -4.321 -6.973 -6.629 1.00 94.25 70 LEU A C 1
ATOM 537 O O . LEU A 1 70 ? -4.671 -7.057 -5.456 1.00 94.25 70 LEU A O 1
ATOM 541 N N . PHE A 1 71 ? -5.106 -6.451 -7.564 1.00 93.25 71 PHE A N 1
ATOM 542 C CA . PHE A 1 71 ? -6.483 -6.013 -7.336 1.00 93.25 71 PHE A CA 1
ATOM 543 C C . PHE A 1 71 ? -7.442 -6.995 -8.020 1.00 93.25 71 PHE A C 1
ATOM 545 O O . PHE A 1 71 ? -7.173 -7.450 -9.129 1.00 93.25 71 PHE A O 1
ATOM 552 N N . ASP A 1 72 ? -8.557 -7.318 -7.357 1.00 84.81 72 ASP A N 1
ATOM 553 C CA . ASP A 1 72 ? -9.520 -8.321 -7.844 1.00 84.81 72 ASP A CA 1
ATOM 554 C C . ASP A 1 72 ? -10.367 -7.821 -9.032 1.00 84.81 72 ASP A C 1
ATOM 556 O O . ASP A 1 72 ? -10.972 -8.624 -9.739 1.00 84.81 72 ASP A O 1
ATOM 560 N N . GLU A 1 73 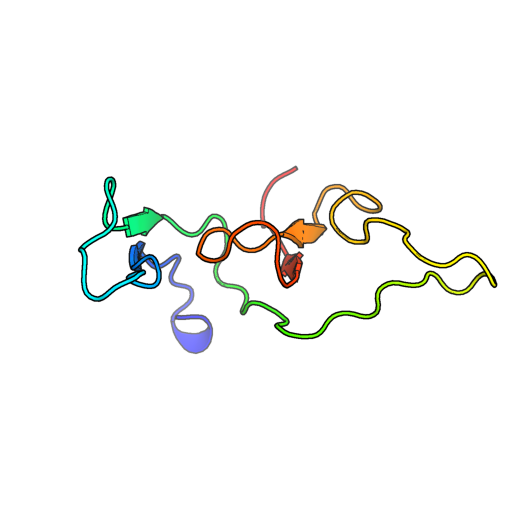? -10.452 -6.501 -9.233 1.00 69.81 73 GLU A N 1
ATOM 561 C CA . GLU A 1 73 ? -11.339 -5.845 -10.203 1.00 69.81 73 GLU A CA 1
ATOM 562 C C . GLU A 1 73 ? -10.532 -5.022 -11.222 1.00 69.81 73 GLU A C 1
ATOM 564 O O . GLU A 1 73 ? -9.480 -4.470 -10.885 1.00 69.81 73 GLU A O 1
ATOM 569 N N . LEU A 1 74 ? -11.030 -4.961 -12.467 1.00 57.44 74 LEU A N 1
ATOM 570 C CA . LEU A 1 74 ? -10.480 -4.165 -13.572 1.00 57.44 74 LEU A CA 1
ATOM 571 C C . LEU A 1 74 ? -11.265 -2.865 -13.760 1.00 57.44 74 LEU A C 1
ATOM 573 O O . LEU A 1 74 ? -12.513 -2.952 -13.780 1.00 57.44 74 LEU A O 1
#